Protein AF-A0A9W9RH72-F1 (afdb_monomer_lite)

Structure (mmCIF, N/CA/C/O backbone):
data_AF-A0A9W9RH72-F1
#
_entry.id   AF-A0A9W9RH72-F1
#
loop_
_atom_site.group_PDB
_atom_site.id
_atom_site.type_symbol
_atom_site.label_atom_id
_atom_site.label_alt_id
_atom_site.label_comp_id
_atom_site.label_asym_id
_atom_site.label_entity_id
_atom_site.label_seq_id
_atom_site.pdbx_PDB_ins_code
_atom_site.Cartn_x
_atom_site.Cartn_y
_atom_site.Cartn_z
_atom_site.occupancy
_atom_site.B_iso_or_equiv
_atom_site.auth_seq_id
_atom_site.auth_comp_id
_at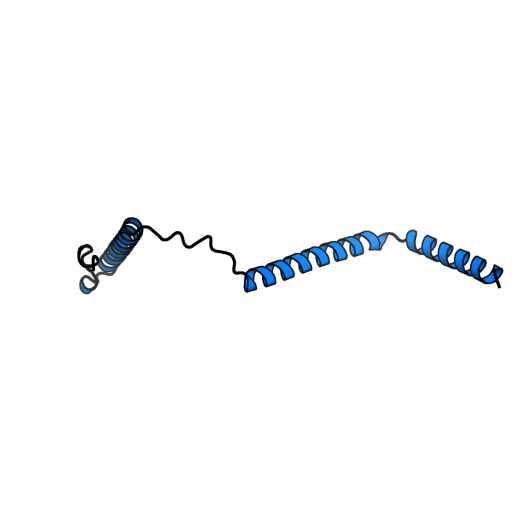om_site.auth_asym_id
_atom_site.auth_atom_id
_atom_site.pdbx_PDB_model_num
ATOM 1 N N . MET A 1 1 ? 30.753 26.915 -44.762 1.00 53.38 1 MET A N 1
ATOM 2 C CA . MET A 1 1 ? 30.406 26.424 -43.406 1.00 53.38 1 MET A CA 1
ATOM 3 C C . MET A 1 1 ? 29.432 25.238 -43.408 1.00 53.38 1 MET A C 1
ATOM 5 O O . MET A 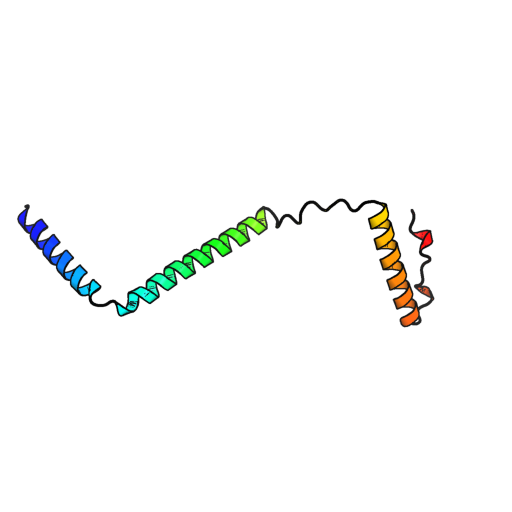1 1 ? 29.534 24.412 -42.517 1.00 53.38 1 MET A O 1
ATOM 9 N N . ALA A 1 2 ? 28.562 25.084 -44.417 1.00 54.78 2 ALA A N 1
ATOM 10 C CA . ALA A 1 2 ? 27.650 23.937 -44.556 1.00 54.78 2 ALA A CA 1
ATOM 11 C C . ALA A 1 2 ? 28.272 22.515 -44.693 1.00 54.78 2 ALA A C 1
ATOM 13 O O . ALA A 1 2 ? 27.677 21.583 -44.159 1.00 54.78 2 ALA A O 1
ATOM 14 N N . PRO A 1 3 ? 29.439 22.287 -45.343 1.00 61.19 3 PRO A N 1
ATOM 15 C CA . PRO A 1 3 ? 29.904 20.915 -45.609 1.00 61.19 3 PRO A CA 1
ATOM 16 C C . PRO A 1 3 ? 30.419 20.174 -44.364 1.00 61.19 3 PRO A C 1
ATOM 18 O O . PRO A 1 3 ? 30.356 18.952 -44.314 1.00 61.19 3 PRO A O 1
ATOM 21 N N . VAL A 1 4 ? 30.871 20.903 -43.336 1.00 63.81 4 VAL A N 1
ATOM 22 C CA . VAL A 1 4 ? 31.365 20.317 -42.074 1.00 63.81 4 VAL A CA 1
ATOM 23 C C . VAL A 1 4 ? 30.215 19.754 -41.232 1.00 63.81 4 VAL A C 1
ATOM 25 O O . VAL A 1 4 ? 30.364 18.729 -40.570 1.00 63.81 4 VAL A O 1
ATOM 28 N N . ILE A 1 5 ? 29.047 20.402 -41.288 1.00 66.56 5 ILE A N 1
ATOM 29 C CA . ILE A 1 5 ? 27.838 19.957 -40.585 1.00 66.56 5 ILE A CA 1
ATOM 30 C C . ILE A 1 5 ? 27.326 18.658 -41.218 1.00 66.56 5 ILE A C 1
ATOM 32 O O . ILE A 1 5 ? 27.020 17.718 -40.494 1.00 66.56 5 ILE A O 1
ATOM 36 N N . ALA A 1 6 ? 27.328 18.568 -42.553 1.00 70.38 6 ALA A N 1
ATOM 37 C CA . ALA A 1 6 ? 26.957 17.346 -43.268 1.00 70.38 6 ALA A CA 1
ATOM 38 C C . ALA A 1 6 ? 27.880 16.165 -42.910 1.00 70.38 6 ALA A C 1
ATOM 40 O O . ALA A 1 6 ? 27.391 15.108 -42.527 1.00 70.38 6 ALA A O 1
ATOM 41 N N . SER A 1 7 ? 29.206 16.366 -42.898 1.00 73.19 7 SER A N 1
ATOM 42 C CA . SER A 1 7 ? 30.147 15.304 -42.502 1.00 73.19 7 SER A CA 1
ATOM 43 C C . SER A 1 7 ? 30.021 14.889 -41.030 1.00 73.19 7 SER A C 1
ATOM 45 O O . SER A 1 7 ? 30.219 13.725 -40.693 1.00 73.19 7 SER A O 1
ATOM 47 N N . ALA A 1 8 ? 29.681 15.826 -40.138 1.00 74.19 8 ALA A N 1
ATOM 48 C CA . ALA A 1 8 ? 29.454 15.526 -38.725 1.00 74.19 8 ALA A CA 1
ATOM 49 C C . ALA A 1 8 ? 28.146 14.741 -38.510 1.00 74.19 8 ALA A C 1
ATOM 51 O O . ALA A 1 8 ? 28.079 13.856 -37.655 1.00 74.19 8 ALA A O 1
ATOM 52 N N . MET A 1 9 ? 27.114 15.027 -39.306 1.00 78.06 9 MET A N 1
ATOM 53 C CA . MET A 1 9 ? 25.857 14.276 -39.301 1.00 78.06 9 MET A CA 1
ATOM 54 C C . MET A 1 9 ? 26.042 12.852 -39.848 1.00 78.06 9 MET A C 1
ATOM 56 O O . MET A 1 9 ? 25.541 11.897 -39.257 1.00 78.06 9 MET A O 1
ATOM 60 N N . ASP A 1 10 ? 26.834 12.673 -40.904 1.00 80.94 10 ASP A N 1
ATOM 61 C CA . ASP A 1 10 ? 27.153 11.337 -41.425 1.00 80.94 10 ASP A CA 1
ATOM 62 C C . ASP A 1 10 ? 27.967 10.513 -40.412 1.00 80.94 10 ASP A C 1
ATOM 64 O O . ASP A 1 10 ? 27.633 9.365 -40.122 1.00 80.94 10 ASP A O 1
ATOM 68 N N . ALA A 1 11 ? 28.960 11.122 -39.755 1.00 79.12 11 ALA A N 1
ATOM 69 C CA . ALA A 1 11 ? 29.742 10.449 -38.717 1.00 79.12 11 ALA A CA 1
ATOM 70 C C . ALA A 1 11 ? 28.898 10.056 -37.488 1.00 79.12 11 ALA A C 1
ATOM 72 O O . ALA A 1 11 ? 29.064 8.973 -36.926 1.00 79.12 11 ALA A O 1
ATOM 73 N N . THR A 1 12 ? 27.968 10.915 -37.063 1.00 78.50 12 THR A N 1
ATOM 74 C CA . THR A 1 12 ? 27.081 10.617 -35.924 1.00 78.50 12 THR A CA 1
ATOM 75 C C . THR A 1 12 ? 26.053 9.539 -36.259 1.00 78.50 12 THR A C 1
ATOM 77 O O . THR A 1 12 ? 25.764 8.694 -35.412 1.00 78.50 12 THR A O 1
ATOM 80 N N . THR A 1 13 ? 25.543 9.500 -37.492 1.00 80.25 13 THR A N 1
ATOM 81 C CA . THR A 1 13 ? 24.610 8.449 -37.928 1.00 80.25 13 THR A CA 1
ATOM 82 C C . THR A 1 13 ? 25.285 7.087 -38.100 1.00 80.25 13 THR A C 1
ATOM 84 O O . THR A 1 13 ? 24.677 6.072 -37.754 1.00 80.25 13 THR A O 1
ATOM 87 N N . GLU A 1 14 ? 26.543 7.030 -38.548 1.00 78.94 14 GLU A N 1
ATOM 88 C CA . GLU A 1 14 ? 27.320 5.782 -38.562 1.00 78.94 14 GLU A CA 1
ATOM 89 C C . GLU A 1 14 ? 27.621 5.260 -37.152 1.00 78.94 14 GLU A C 1
ATOM 91 O O . GLU A 1 14 ? 27.466 4.065 -36.891 1.00 78.94 14 GLU A O 1
ATOM 96 N N . LEU A 1 15 ? 27.984 6.146 -36.218 1.00 73.06 15 LEU A N 1
ATOM 97 C CA . LEU A 1 15 ? 28.199 5.775 -34.816 1.00 73.06 15 LEU A CA 1
ATOM 98 C C . LEU A 1 15 ? 26.923 5.218 -34.175 1.00 73.06 15 LEU A C 1
ATOM 100 O O . LEU A 1 15 ? 26.980 4.197 -33.490 1.00 73.06 15 LEU A O 1
ATOM 104 N N . LEU A 1 16 ? 25.774 5.838 -34.447 1.00 75.50 16 LEU A N 1
ATOM 105 C CA . LEU A 1 16 ? 24.480 5.404 -33.924 1.00 75.50 16 LEU A CA 1
ATOM 106 C C . LEU A 1 16 ? 24.034 4.062 -34.529 1.00 75.50 16 LEU A C 1
ATOM 108 O O . LEU A 1 16 ? 23.508 3.209 -33.818 1.00 75.50 16 LEU A O 1
ATOM 112 N N . LYS A 1 17 ? 24.315 3.818 -35.818 1.00 73.62 17 LYS A N 1
ATOM 113 C CA . LYS A 1 17 ? 24.106 2.505 -36.459 1.00 73.62 17 LYS A CA 1
ATOM 114 C C . LYS A 1 17 ? 25.006 1.413 -35.873 1.00 73.62 17 LYS A C 1
ATOM 116 O O . LYS A 1 17 ? 24.557 0.277 -35.737 1.00 73.62 17 LYS A O 1
ATOM 121 N N . ARG A 1 18 ? 26.255 1.742 -35.526 1.00 67.38 18 ARG A N 1
ATOM 122 C CA . ARG A 1 18 ? 27.207 0.806 -34.901 1.00 67.38 18 ARG A CA 1
ATOM 123 C C . ARG A 1 18 ? 26.829 0.458 -33.457 1.00 67.38 18 ARG A C 1
ATOM 125 O O . ARG A 1 18 ? 27.089 -0.653 -33.016 1.00 67.38 18 ARG A O 1
ATOM 132 N N . ASP A 1 19 ? 26.217 1.387 -32.729 1.00 65.69 19 ASP A N 1
ATOM 133 C CA . ASP A 1 19 ? 25.717 1.142 -31.370 1.00 65.69 19 ASP A CA 1
ATOM 134 C C . ASP A 1 19 ? 24.405 0.332 -31.390 1.00 65.69 19 ASP A C 1
ATOM 136 O O . ASP A 1 19 ? 24.221 -0.616 -30.626 1.00 65.69 19 ASP A O 1
ATOM 140 N N . ALA A 1 20 ? 23.530 0.606 -32.366 1.00 64.12 20 ALA A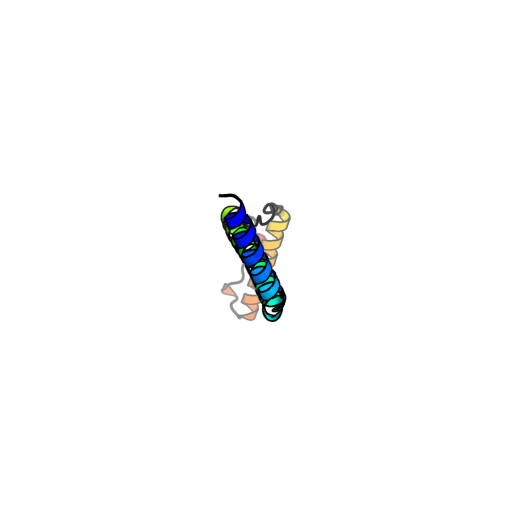 N 1
ATOM 141 C CA . ALA A 1 20 ? 22.287 -0.138 -32.579 1.00 64.12 20 ALA A CA 1
ATOM 142 C C . ALA A 1 20 ? 22.495 -1.624 -32.941 1.00 64.12 20 ALA A C 1
ATOM 144 O O . ALA A 1 20 ? 21.607 -2.439 -32.692 1.00 64.12 20 ALA A O 1
ATOM 145 N N . SER A 1 21 ? 23.653 -2.005 -33.497 1.00 62.44 21 SER A N 1
ATOM 146 C CA . SER A 1 21 ? 23.979 -3.406 -33.807 1.00 62.44 21 SER A CA 1
ATOM 147 C C . SER A 1 21 ? 24.430 -4.230 -32.593 1.00 62.44 21 SER A C 1
ATOM 149 O O . SER A 1 21 ? 24.668 -5.430 -32.734 1.00 62.44 21 SER A O 1
ATOM 151 N N . SER A 1 22 ? 24.483 -3.625 -31.398 1.00 63.50 22 SER A N 1
ATOM 152 C CA . SER A 1 22 ? 24.858 -4.272 -30.131 1.00 63.50 22 SER A CA 1
ATOM 153 C C . SER A 1 22 ? 23.662 -4.368 -29.159 1.00 63.50 22 SER A C 1
ATOM 155 O O . SER A 1 22 ? 23.677 -3.758 -28.088 1.00 63.50 22 SER A O 1
ATOM 157 N N . PRO A 1 23 ? 22.592 -5.125 -29.478 1.00 62.06 23 PRO A N 1
ATOM 158 C CA . PRO A 1 23 ? 21.340 -5.099 -28.719 1.00 62.06 23 PRO A CA 1
ATOM 159 C C . PRO A 1 23 ? 21.382 -5.825 -27.361 1.00 62.06 23 PRO A C 1
ATOM 161 O O . PRO A 1 23 ? 20.347 -5.944 -26.706 1.00 62.06 23 PRO A O 1
ATOM 164 N N . SER A 1 24 ? 22.537 -6.321 -26.902 1.00 63.72 24 SER A N 1
ATOM 165 C CA . SER A 1 24 ? 22.611 -7.213 -25.733 1.00 63.72 24 SER A CA 1
ATOM 166 C C . SER A 1 24 ? 22.123 -6.570 -24.432 1.00 63.72 24 SER A C 1
ATOM 168 O O . SER A 1 24 ? 21.624 -7.271 -23.555 1.00 63.72 24 SER A O 1
ATOM 170 N N . ASN A 1 25 ? 22.231 -5.243 -24.311 1.00 69.38 25 ASN A N 1
ATOM 171 C CA . ASN A 1 25 ? 21.953 -4.527 -23.062 1.00 69.38 25 ASN A CA 1
ATOM 17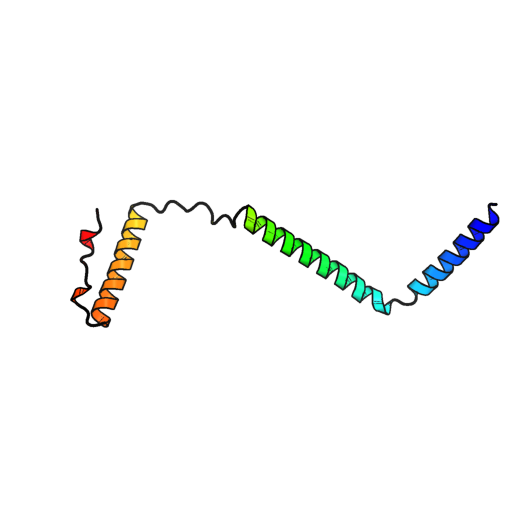2 C C . ASN A 1 25 ? 20.608 -3.781 -23.066 1.00 69.38 25 ASN A C 1
ATOM 174 O O . ASN A 1 25 ? 20.145 -3.353 -22.011 1.00 69.38 25 ASN A O 1
ATOM 178 N N . TYR A 1 26 ? 19.941 -3.665 -24.219 1.00 76.06 26 TYR A N 1
ATOM 179 C CA . TYR A 1 26 ? 18.605 -3.065 -24.333 1.00 76.06 26 TYR A CA 1
ATOM 180 C C . TYR A 1 26 ? 17.570 -3.646 -23.357 1.00 76.06 26 TYR A C 1
ATOM 182 O O . TYR A 1 26 ? 16.923 -2.861 -22.660 1.00 76.06 26 TYR A O 1
ATOM 190 N N . PRO A 1 27 ? 17.406 -4.980 -23.236 1.00 82.06 27 PRO A N 1
ATOM 191 C CA . PRO A 1 27 ? 16.411 -5.534 -22.319 1.00 82.06 27 PRO A CA 1
ATOM 192 C C . PRO A 1 27 ? 16.715 -5.205 -20.850 1.00 82.06 27 PRO A C 1
ATOM 194 O O . PRO A 1 27 ? 15.790 -4.986 -20.069 1.00 82.06 27 PRO A O 1
ATOM 197 N N . LEU A 1 28 ? 17.996 -5.103 -20.480 1.00 81.56 28 LEU A N 1
ATOM 198 C CA . LEU A 1 28 ? 18.424 -4.755 -19.125 1.00 81.56 28 LEU A CA 1
ATOM 199 C C . LEU A 1 28 ? 18.060 -3.303 -18.773 1.00 81.56 28 LEU A C 1
ATOM 201 O O . LEU A 1 28 ? 17.518 -3.049 -17.698 1.00 81.56 28 LEU A O 1
ATOM 205 N N . TYR A 1 29 ? 18.298 -2.359 -19.688 1.00 85.81 29 TYR A N 1
ATOM 206 C CA . TYR A 1 29 ? 17.921 -0.957 -19.481 1.00 85.81 29 TYR A CA 1
ATOM 207 C C . TYR A 1 29 ? 16.406 -0.767 -19.409 1.00 85.81 29 TYR A C 1
ATOM 209 O O . TYR A 1 29 ? 15.919 -0.051 -18.536 1.00 85.81 29 TYR A O 1
ATOM 217 N N . ILE A 1 30 ? 15.650 -1.445 -20.277 1.00 88.06 30 ILE A N 1
ATOM 218 C CA . ILE A 1 30 ? 14.182 -1.393 -20.264 1.00 88.06 30 ILE A CA 1
ATOM 219 C C . ILE A 1 30 ? 13.645 -1.907 -18.923 1.00 88.06 30 ILE A C 1
ATOM 221 O O . ILE A 1 30 ? 12.801 -1.258 -18.305 1.00 88.06 30 ILE A O 1
ATOM 225 N N . PHE A 1 31 ? 14.174 -3.029 -18.430 1.00 88.50 31 PHE A N 1
ATOM 226 C CA . PHE A 1 31 ? 13.792 -3.568 -17.127 1.00 88.50 31 PHE A CA 1
ATOM 227 C C . PHE A 1 31 ? 14.117 -2.603 -15.980 1.00 88.50 31 PHE A C 1
ATOM 229 O O . PHE A 1 31 ? 13.272 -2.374 -15.117 1.00 88.50 31 PHE A O 1
ATOM 236 N N . ALA A 1 32 ? 15.305 -1.991 -15.988 1.00 90.31 32 ALA A N 1
ATOM 237 C CA . ALA A 1 32 ? 15.706 -1.028 -14.964 1.00 90.31 32 ALA A CA 1
ATOM 238 C C . ALA A 1 32 ? 14.776 0.199 -14.916 1.00 90.31 32 ALA A C 1
ATOM 240 O O . ALA A 1 32 ? 14.412 0.653 -13.831 1.00 90.31 32 ALA A O 1
ATOM 241 N N . ILE A 1 33 ? 14.339 0.700 -16.077 1.00 93.56 33 ILE A N 1
ATOM 242 C CA . ILE A 1 33 ? 13.398 1.827 -16.167 1.00 93.56 33 ILE A CA 1
ATOM 243 C C . ILE A 1 33 ? 12.028 1.440 -15.599 1.00 93.56 33 ILE A C 1
ATOM 245 O O . ILE A 1 33 ? 11.461 2.187 -14.800 1.00 93.56 33 ILE A O 1
ATOM 249 N N . ILE A 1 34 ? 11.508 0.264 -15.966 1.00 95.31 34 ILE A N 1
ATOM 250 C CA . ILE A 1 34 ? 10.217 -0.227 -15.461 1.00 95.31 34 ILE A CA 1
ATOM 251 C C . ILE A 1 34 ? 10.280 -0.420 -13.942 1.00 95.31 34 ILE A C 1
ATOM 253 O O . ILE A 1 34 ? 9.411 0.074 -13.225 1.00 95.31 34 ILE A O 1
ATOM 257 N N . ALA A 1 35 ? 11.327 -1.079 -13.442 1.00 95.56 35 ALA A N 1
ATOM 258 C CA . ALA A 1 35 ? 11.522 -1.307 -12.013 1.00 95.56 35 ALA A CA 1
ATOM 259 C C . ALA A 1 35 ? 11.625 0.013 -11.233 1.00 95.56 35 ALA A C 1
ATOM 261 O O . ALA A 1 35 ? 10.992 0.160 -10.187 1.00 95.56 35 ALA A O 1
ATOM 262 N N . GLY A 1 36 ? 12.358 0.996 -11.768 1.00 95.19 36 GLY A N 1
ATOM 263 C CA . GLY A 1 36 ? 12.437 2.337 -11.194 1.00 95.19 36 GLY A CA 1
ATOM 264 C C . GLY A 1 36 ? 11.071 3.016 -11.130 1.00 95.19 36 GLY A C 1
ATOM 265 O O . GLY A 1 36 ? 10.693 3.539 -10.085 1.00 95.19 36 GLY A O 1
ATOM 266 N N . CYS A 1 37 ? 10.291 2.953 -12.210 1.00 96.19 37 CYS A N 1
ATOM 267 C CA . CYS A 1 37 ? 8.960 3.554 -12.265 1.00 96.19 37 CYS A CA 1
ATOM 268 C C . CYS A 1 37 ? 8.009 2.939 -11.223 1.00 96.19 37 CYS A C 1
ATOM 270 O O . CYS A 1 37 ? 7.358 3.669 -10.477 1.00 96.19 37 CYS A O 1
ATOM 272 N N . VAL A 1 38 ? 8.001 1.607 -11.096 1.00 96.06 38 VAL A N 1
ATOM 273 C CA . VAL A 1 38 ? 7.214 0.904 -10.070 1.00 96.06 38 VAL A CA 1
ATOM 274 C C . VAL A 1 38 ? 7.651 1.319 -8.664 1.00 96.06 38 VAL A C 1
ATOM 276 O O . VAL A 1 38 ? 6.803 1.622 -7.827 1.00 96.06 38 VAL A O 1
ATOM 279 N N . ALA A 1 39 ? 8.959 1.395 -8.406 1.00 96.44 39 ALA A N 1
ATOM 280 C CA . ALA A 1 39 ? 9.479 1.814 -7.108 1.00 96.44 39 ALA A CA 1
ATOM 281 C C . ALA A 1 39 ? 9.047 3.246 -6.747 1.00 96.44 39 ALA A C 1
ATOM 283 O O . ALA A 1 39 ? 8.572 3.475 -5.636 1.00 96.44 39 ALA A O 1
ATOM 284 N N . PHE A 1 40 ? 9.135 4.197 -7.683 1.00 96.44 40 PHE A N 1
ATOM 285 C CA . PHE A 1 40 ? 8.685 5.574 -7.456 1.00 96.44 40 PHE A CA 1
ATOM 286 C C . PHE A 1 40 ? 7.184 5.663 -7.172 1.00 96.44 40 PHE A C 1
ATOM 288 O O . PHE A 1 40 ? 6.782 6.404 -6.274 1.00 96.44 40 PHE A O 1
ATOM 295 N N . VAL A 1 41 ? 6.357 4.888 -7.880 1.00 95.81 41 VAL A N 1
ATOM 296 C CA . VAL A 1 41 ? 4.908 4.832 -7.630 1.00 95.81 41 VAL A CA 1
ATOM 297 C C . VAL A 1 41 ? 4.615 4.279 -6.236 1.00 95.81 41 VAL A C 1
ATOM 299 O O . VAL A 1 41 ? 3.798 4.850 -5.517 1.00 95.81 41 VAL A O 1
ATOM 302 N N . LEU A 1 42 ? 5.299 3.210 -5.820 1.00 94.19 42 LEU A N 1
ATOM 303 C CA . LEU A 1 42 ? 5.115 2.625 -4.490 1.00 94.19 42 LEU A CA 1
ATOM 304 C C . LEU A 1 42 ? 5.551 3.579 -3.376 1.00 94.19 42 LEU A C 1
ATOM 306 O O . LEU A 1 42 ? 4.833 3.723 -2.390 1.00 94.19 42 LEU A O 1
ATOM 310 N N . ILE A 1 43 ? 6.682 4.266 -3.545 1.00 94.19 43 ILE A N 1
ATOM 311 C CA . ILE A 1 43 ? 7.159 5.271 -2.586 1.00 94.19 43 ILE A CA 1
ATOM 312 C C . ILE A 1 43 ? 6.171 6.439 -2.506 1.00 94.19 43 ILE A C 1
ATOM 314 O O . ILE A 1 43 ? 5.797 6.851 -1.410 1.00 94.19 43 ILE A O 1
ATOM 318 N N . GLY A 1 44 ? 5.703 6.946 -3.650 1.00 92.75 44 GLY A N 1
ATOM 319 C CA . GLY A 1 44 ? 4.705 8.013 -3.699 1.00 92.75 44 GLY A CA 1
ATOM 320 C C . GLY A 1 44 ? 3.393 7.613 -3.024 1.00 92.75 44 GLY A C 1
ATOM 321 O O . GLY A 1 44 ? 2.853 8.381 -2.233 1.00 92.75 44 GLY A O 1
ATOM 322 N N . CYS A 1 45 ? 2.924 6.388 -3.269 1.00 88.12 45 CYS A N 1
ATOM 323 C CA . CYS A 1 45 ? 1.740 5.833 -2.622 1.00 88.12 45 CYS A CA 1
ATOM 324 C C . CYS A 1 45 ? 1.939 5.710 -1.105 1.00 88.12 45 CYS A C 1
ATOM 326 O O . CYS A 1 45 ? 1.104 6.184 -0.343 1.00 88.12 45 CYS A O 1
ATOM 328 N N . ALA A 1 46 ? 3.076 5.174 -0.653 1.00 86.75 46 ALA A N 1
ATOM 329 C CA . ALA A 1 46 ? 3.391 5.052 0.769 1.00 86.75 46 ALA A CA 1
ATOM 330 C C . ALA A 1 46 ? 3.386 6.417 1.475 1.00 86.75 46 ALA A C 1
ATOM 332 O O . ALA A 1 46 ? 2.729 6.582 2.503 1.00 86.75 46 ALA A O 1
ATOM 333 N N . ILE A 1 47 ? 4.042 7.422 0.888 1.00 91.94 47 ILE A N 1
ATOM 334 C CA . ILE A 1 47 ? 4.048 8.790 1.421 1.00 91.94 47 ILE A CA 1
ATOM 335 C C . ILE A 1 47 ? 2.623 9.356 1.446 1.00 91.94 47 ILE A C 1
ATOM 337 O O . ILE A 1 47 ? 2.184 9.875 2.469 1.00 91.94 47 ILE A O 1
ATOM 341 N N . TRP A 1 48 ? 1.872 9.222 0.353 1.00 87.56 48 TRP A N 1
ATOM 342 C CA . TRP A 1 48 ? 0.504 9.728 0.267 1.00 87.56 48 TRP A CA 1
ATOM 343 C C . TRP A 1 48 ? -0.418 9.100 1.323 1.00 87.56 48 TRP A C 1
ATOM 345 O O . TRP A 1 48 ? -1.112 9.836 2.025 1.00 87.56 48 TRP A O 1
ATOM 355 N N . THR A 1 49 ? -0.348 7.776 1.510 1.00 83.88 49 THR A N 1
ATOM 356 C CA . THR A 1 49 ? -1.101 7.048 2.549 1.00 83.88 49 THR A CA 1
ATOM 357 C C . THR A 1 49 ? -0.696 7.440 3.969 1.00 83.88 49 THR A C 1
ATOM 359 O O . THR A 1 49 ? -1.538 7.438 4.862 1.00 83.88 49 THR A O 1
ATOM 362 N N . MET A 1 50 ? 0.564 7.830 4.196 1.00 81.25 50 MET A N 1
ATOM 363 C CA . MET A 1 50 ? 1.011 8.318 5.502 1.00 81.25 50 MET A CA 1
ATOM 364 C C . MET A 1 50 ? 0.392 9.682 5.841 1.00 81.25 50 MET A C 1
ATOM 366 O O . MET A 1 50 ? 0.035 9.918 6.991 1.00 81.25 50 MET A O 1
ATOM 370 N N . TYR A 1 51 ? 0.247 10.572 4.853 1.00 80.94 51 TYR A N 1
ATOM 371 C CA . TYR A 1 51 ? -0.308 11.914 5.066 1.00 80.94 51 TYR A CA 1
ATOM 372 C C . TYR A 1 51 ? -1.838 11.967 5.056 1.00 80.94 51 TYR A C 1
ATOM 374 O O . TYR A 1 51 ? -2.412 12.767 5.787 1.00 80.94 51 TYR A O 1
ATOM 382 N N . HIS A 1 52 ? -2.497 11.146 4.238 1.00 77.94 52 HIS A N 1
ATOM 383 C CA . HIS A 1 52 ? -3.962 11.142 4.120 1.0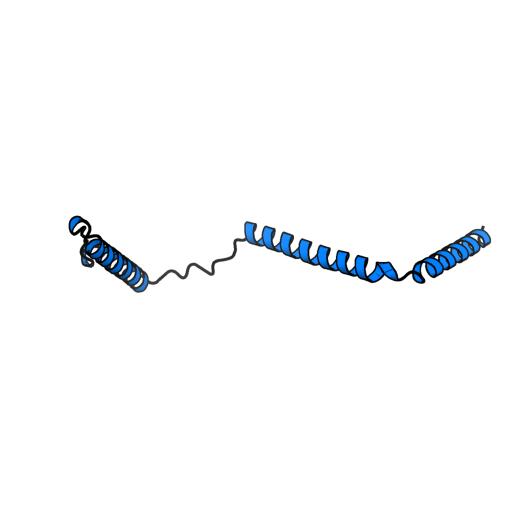0 77.94 52 HIS A CA 1
ATOM 384 C C . HIS A 1 52 ? -4.624 10.112 5.038 1.00 77.94 52 HIS A C 1
ATOM 386 O O . HIS A 1 52 ? -5.845 10.076 5.142 1.00 77.94 52 HIS A O 1
ATOM 392 N N . GLY A 1 53 ? -3.817 9.296 5.724 1.00 65.62 53 GLY A N 1
ATOM 393 C CA . GLY A 1 53 ? -4.293 8.082 6.359 1.00 65.62 53 GLY A CA 1
ATOM 394 C C . GLY A 1 53 ? -4.710 7.064 5.299 1.00 65.62 53 GLY A C 1
ATOM 395 O O . GLY A 1 53 ? -5.193 7.391 4.214 1.00 65.62 53 GLY A O 1
ATOM 396 N N . ILE A 1 54 ? -4.544 5.785 5.609 1.00 64.75 54 ILE A N 1
ATOM 397 C CA . ILE A 1 54 ? -5.440 4.802 5.012 1.00 64.75 54 ILE A CA 1
ATOM 398 C C . ILE A 1 54 ? -6.764 5.134 5.679 1.00 64.75 54 ILE A C 1
ATOM 400 O O . ILE A 1 54 ? -6.874 4.949 6.889 1.00 64.75 54 ILE A O 1
ATOM 404 N N . GLU A 1 55 ? -7.698 5.749 4.955 1.00 62.59 55 GLU A N 1
ATOM 405 C CA . GLU A 1 55 ? -9.054 5.920 5.460 1.00 62.59 55 GLU A CA 1
ATOM 406 C C . GLU A 1 55 ? -9.571 4.518 5.802 1.00 62.59 55 GLU A C 1
ATOM 408 O O . GLU A 1 55 ? -10.055 3.772 4.945 1.00 62.59 55 GLU A O 1
ATOM 413 N N . ASP A 1 56 ? -9.420 4.141 7.073 1.00 58.69 56 ASP A N 1
ATOM 414 C CA . ASP A 1 56 ? -10.253 3.169 7.749 1.00 58.69 56 ASP A CA 1
ATOM 415 C C . ASP A 1 56 ? -11.636 3.773 7.648 1.00 58.69 56 ASP A C 1
ATOM 417 O O . ASP A 1 56 ? -12.019 4.606 8.469 1.00 58.69 56 ASP A O 1
ATOM 421 N N . LYS A 1 57 ? -12.281 3.454 6.520 1.00 54.19 57 LYS A N 1
ATOM 422 C CA . LYS A 1 57 ? -13.636 3.813 6.136 1.00 54.19 57 LYS A CA 1
ATOM 423 C C . LYS A 1 57 ? -14.408 4.121 7.394 1.00 54.19 57 LYS A C 1
ATOM 425 O O . LYS A 1 57 ? -14.697 3.186 8.139 1.00 54.19 57 LYS A O 1
ATOM 430 N N . GLU A 1 58 ? -14.612 5.421 7.614 1.00 54.44 58 GLU A N 1
ATOM 431 C CA . GLU A 1 58 ? -15.708 5.969 8.390 1.00 54.44 58 GLU A CA 1
ATOM 432 C C . GLU A 1 58 ? -16.047 5.043 9.550 1.00 54.44 58 GLU A C 1
ATOM 434 O O . GLU A 1 58 ? -16.904 4.190 9.350 1.00 54.44 58 GLU A O 1
ATOM 439 N N . PHE A 1 59 ? -15.313 5.116 10.679 1.00 55.88 59 PHE A N 1
ATOM 440 C CA . PHE A 1 59 ? -15.582 4.312 11.880 1.00 55.88 59 PHE A CA 1
ATOM 441 C C . PHE A 1 59 ? -17.087 4.184 12.034 1.00 55.88 59 PHE A C 1
ATOM 443 O O . PHE A 1 59 ? -17.737 5.130 12.477 1.00 55.88 59 PHE A O 1
ATOM 450 N N . HIS A 1 60 ? -17.632 3.061 11.560 1.00 59.09 60 HIS A N 1
ATOM 451 C CA . HIS A 1 60 ? -19.060 2.987 11.329 1.00 59.09 60 HIS A CA 1
ATOM 452 C C . HIS A 1 60 ? -19.607 2.981 12.729 1.00 59.09 60 HIS A C 1
ATOM 454 O O . HIS A 1 60 ? -19.311 2.040 13.468 1.00 59.09 60 HIS A O 1
ATOM 460 N N . ASP A 1 61 ? -20.216 4.097 13.127 1.00 61.00 61 ASP A N 1
ATOM 461 C CA . ASP A 1 61 ? -20.382 4.408 14.533 1.00 61.00 61 ASP A CA 1
ATOM 462 C C . ASP A 1 61 ? -21.245 3.293 15.110 1.00 61.00 61 ASP A C 1
ATOM 464 O O . ASP A 1 61 ? -22.431 3.178 14.79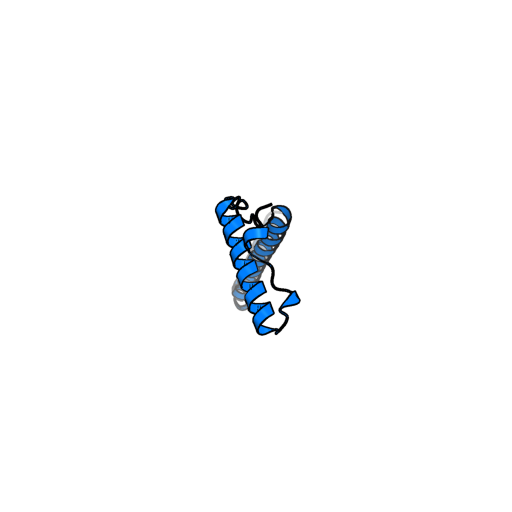4 1.00 61.00 61 ASP A O 1
ATOM 468 N N . VAL A 1 62 ? -20.583 2.344 15.783 1.00 69.75 62 VAL A N 1
ATOM 469 C CA . VAL A 1 62 ? -21.178 1.032 16.020 1.00 69.75 62 VAL A CA 1
ATOM 470 C C . VAL A 1 62 ? -22.412 1.298 16.863 1.00 69.75 62 VAL A C 1
ATOM 472 O O . VAL A 1 62 ? -22.301 1.934 17.914 1.00 69.75 62 VAL A O 1
ATOM 475 N N . GLY A 1 63 ? -23.584 0.875 16.382 1.00 80.31 63 GLY A N 1
ATOM 476 C CA . GLY A 1 63 ? -24.846 1.181 17.048 1.00 80.31 63 GLY A CA 1
ATOM 477 C C . GLY A 1 63 ? -24.783 0.795 18.526 1.00 80.31 63 GLY A C 1
ATOM 478 O O . GLY A 1 63 ? -24.099 -0.168 18.887 1.00 80.31 63 GLY A O 1
ATOM 479 N N . TYR A 1 64 ? -25.474 1.544 19.390 1.00 81.56 64 TYR A N 1
ATOM 480 C CA . TYR A 1 64 ? -25.433 1.340 20.845 1.00 81.56 64 TYR A CA 1
ATOM 481 C C . TYR A 1 64 ? -25.625 -0.135 21.237 1.00 81.56 64 TYR A C 1
ATOM 483 O O . TYR A 1 64 ? -24.827 -0.682 21.997 1.00 81.56 64 TYR A O 1
ATOM 491 N N . GLU A 1 65 ? -26.600 -0.808 20.623 1.00 83.31 65 GLU A N 1
ATOM 492 C CA . GLU A 1 65 ? -26.878 -2.230 20.855 1.00 83.31 65 GLU A CA 1
ATOM 493 C C . GLU A 1 65 ? -25.720 -3.145 20.447 1.00 83.31 65 GLU A C 1
ATOM 495 O O . GLU A 1 65 ? -25.371 -4.084 21.159 1.00 83.31 65 GLU A O 1
ATOM 500 N N . GLN A 1 66 ? -25.062 -2.853 19.325 1.00 84.00 66 GLN A N 1
ATOM 501 C CA . GLN A 1 66 ? -23.928 -3.643 18.859 1.00 84.00 66 GLN A CA 1
ATOM 502 C C . GLN A 1 66 ? -22.693 -3.413 19.745 1.00 84.00 66 GLN A C 1
ATOM 504 O O . GLN A 1 66 ? -21.975 -4.364 20.058 1.00 84.00 66 GLN A O 1
ATOM 509 N N . ARG A 1 67 ? -22.475 -2.183 20.233 1.00 83.31 67 ARG A N 1
ATOM 510 C CA . ARG A 1 67 ? -21.435 -1.882 21.235 1.00 83.31 67 ARG A CA 1
ATOM 511 C C . ARG A 1 67 ? -21.699 -2.608 22.548 1.00 83.31 67 ARG A C 1
ATOM 513 O O . ARG A 1 67 ? -20.776 -3.197 23.109 1.00 83.31 67 ARG A O 1
ATOM 520 N N . LYS A 1 68 ? -22.945 -2.583 23.022 1.00 85.81 68 LYS A N 1
ATOM 521 C CA . LYS A 1 68 ? -23.380 -3.290 24.227 1.00 85.81 68 LYS A CA 1
ATOM 522 C C . LYS A 1 68 ? -23.147 -4.791 24.088 1.00 85.81 68 LYS A C 1
ATOM 524 O O . LYS A 1 68 ? -22.445 -5.373 24.910 1.00 85.81 68 LYS A O 1
ATOM 529 N N . TYR A 1 69 ? -23.605 -5.382 22.990 1.00 86.06 69 TYR A N 1
ATOM 530 C CA . TYR A 1 69 ? -23.383 -6.791 22.686 1.00 86.06 69 TYR A CA 1
ATOM 531 C C . TYR A 1 69 ? -21.892 -7.165 22.696 1.00 86.06 69 TYR A C 1
ATOM 533 O O . TYR A 1 69 ? -21.499 -8.134 23.345 1.00 86.06 69 TYR A O 1
ATOM 541 N N . MET A 1 70 ? -21.027 -6.380 22.043 1.00 86.56 70 MET A N 1
ATOM 542 C CA . MET A 1 70 ? -19.585 -6.657 22.034 1.00 86.56 70 MET A CA 1
ATOM 543 C C . MET A 1 70 ? -18.957 -6.589 23.433 1.00 86.56 70 MET A C 1
ATOM 545 O O . MET A 1 70 ? -18.087 -7.406 23.751 1.00 86.56 70 MET A O 1
ATOM 549 N N . ARG A 1 71 ? -19.399 -5.654 24.287 1.00 85.75 71 ARG A N 1
ATOM 550 C CA . ARG A 1 71 ? -18.961 -5.574 25.691 1.00 85.75 71 ARG A CA 1
ATOM 551 C C . ARG A 1 71 ? -19.389 -6.815 26.475 1.00 85.75 71 ARG A C 1
ATOM 553 O O . ARG A 1 71 ? -18.553 -7.418 27.147 1.00 85.75 71 ARG A O 1
ATOM 560 N N . GLU A 1 72 ? -20.642 -7.239 26.328 1.00 89.31 72 GLU A N 1
ATOM 561 C CA . GLU A 1 72 ? -21.163 -8.437 26.993 1.00 89.31 72 GLU A CA 1
ATOM 562 C C . GLU A 1 72 ? -20.406 -9.702 26.573 1.00 89.31 72 GLU A C 1
ATOM 564 O O . GLU A 1 72 ? -20.001 -10.497 27.423 1.00 89.31 72 GLU A O 1
ATOM 569 N N . VAL A 1 73 ? -20.159 -9.881 25.270 1.00 90.00 73 VAL A N 1
ATOM 570 C CA . VAL A 1 73 ? -19.405 -11.030 24.743 1.00 90.00 73 VAL A CA 1
ATOM 571 C C . VAL A 1 73 ? -17.982 -11.046 25.293 1.00 90.00 73 VAL A C 1
ATOM 573 O O . VAL A 1 73 ? -17.507 -12.086 25.755 1.00 90.00 73 VAL A O 1
ATOM 576 N N . ARG A 1 74 ? -17.303 -9.891 25.300 1.00 89.12 74 ARG A N 1
ATOM 577 C CA . ARG A 1 74 ? -15.946 -9.778 25.850 1.00 89.12 74 ARG A CA 1
ATOM 578 C C . ARG A 1 74 ? -15.905 -10.214 27.310 1.00 89.12 74 ARG A C 1
ATOM 580 O O . ARG A 1 74 ? -15.001 -10.949 27.698 1.00 89.12 74 ARG A O 1
ATOM 587 N N . GLN A 1 75 ? -16.890 -9.808 28.101 1.00 88.25 75 GLN A N 1
ATOM 588 C CA . GLN A 1 75 ? -16.944 -10.137 29.518 1.00 88.25 75 GLN A CA 1
ATOM 589 C C . GLN A 1 75 ? -17.277 -11.605 29.784 1.00 88.25 75 GLN A C 1
ATOM 591 O O . GLN A 1 75 ? -16.654 -12.216 30.646 1.00 88.25 75 GLN A O 1
ATOM 596 N N . ARG A 1 76 ? -18.182 -12.214 29.007 1.00 88.75 76 ARG A N 1
ATOM 597 C CA . ARG A 1 76 ? -18.437 -13.666 29.079 1.00 88.75 76 ARG A CA 1
ATOM 598 C C . ARG A 1 76 ? -17.168 -14.464 28.793 1.00 88.75 76 ARG A C 1
ATOM 600 O O . ARG A 1 76 ? -16.865 -15.408 29.521 1.00 88.75 76 ARG A O 1
ATOM 607 N N . ASN A 1 77 ? -16.391 -14.038 27.797 1.00 91.25 77 ASN A N 1
ATOM 608 C CA . ASN A 1 77 ? -15.114 -14.668 27.484 1.00 91.25 77 ASN A CA 1
ATOM 609 C C . ASN A 1 77 ? -14.121 -14.500 28.640 1.00 91.25 77 ASN A C 1
ATOM 611 O O . ASN A 1 77 ? -13.577 -15.495 29.107 1.00 91.25 77 ASN A O 1
ATOM 615 N N . VAL A 1 78 ? -13.937 -13.290 29.174 1.00 89.62 78 VAL A N 1
ATOM 616 C CA . VAL A 1 78 ? -13.050 -13.058 30.332 1.00 89.62 78 VAL A CA 1
ATOM 617 C C . VAL A 1 78 ? -13.474 -13.887 31.549 1.00 89.62 78 VAL A C 1
ATOM 619 O O . VAL A 1 78 ? -12.626 -14.509 32.184 1.00 89.62 78 VAL A O 1
ATOM 622 N N . ASN A 1 79 ? -14.774 -13.992 31.825 1.00 89.75 79 ASN A N 1
ATOM 623 C CA . ASN A 1 79 ? -15.293 -14.829 32.905 1.00 89.75 79 ASN A CA 1
ATOM 624 C C . ASN A 1 79 ? -15.005 -16.320 32.663 1.00 89.75 79 ASN A C 1
ATOM 626 O O . ASN A 1 79 ? -14.594 -17.020 33.587 1.00 89.75 79 ASN A O 1
ATOM 630 N N . SER A 1 80 ? -15.146 -16.814 31.426 1.00 89.31 80 SER A N 1
ATOM 631 C CA . SER A 1 80 ? -14.764 -18.195 31.086 1.00 89.31 80 SER A CA 1
ATOM 632 C C . SER A 1 80 ? -13.263 -18.451 31.281 1.00 89.31 80 SER A C 1
ATOM 634 O O . SER A 1 80 ? -12.867 -19.513 31.772 1.00 89.31 80 SER A O 1
ATOM 636 N N . LEU A 1 81 ? -12.421 -17.454 30.983 1.00 89.38 81 LEU A N 1
ATOM 637 C CA . LEU A 1 81 ? -10.983 -17.514 31.240 1.00 89.38 81 LEU A CA 1
ATOM 638 C C . LEU A 1 81 ? -10.686 -17.528 32.744 1.00 89.38 81 LEU A C 1
ATOM 640 O O . LEU A 1 81 ? -9.850 -18.314 33.178 1.00 89.38 81 LEU A O 1
ATOM 644 N N . ALA A 1 82 ? -11.385 -16.723 33.546 1.00 89.25 82 ALA A N 1
ATOM 645 C CA . ALA A 1 82 ? -11.232 -16.688 35.001 1.00 89.25 82 ALA A CA 1
ATOM 646 C C . ALA A 1 82 ? -11.595 -18.035 35.656 1.00 89.25 82 ALA A C 1
ATOM 648 O O . ALA A 1 82 ? -10.865 -18.525 36.522 1.00 89.25 82 ALA A O 1
ATOM 649 N N . VAL A 1 83 ? -12.664 -18.689 35.182 1.00 88.62 83 VAL A N 1
ATOM 650 C CA . VAL A 1 83 ? -13.039 -20.052 35.603 1.00 88.62 83 VAL A CA 1
ATOM 651 C C . VAL A 1 83 ? -11.946 -21.055 35.232 1.00 88.62 83 VAL A C 1
ATOM 653 O O . VAL A 1 83 ? -11.518 -21.845 36.075 1.00 88.62 83 VAL A O 1
ATOM 656 N N . THR A 1 84 ? -11.441 -20.987 33.999 1.00 90.62 84 THR A N 1
ATOM 657 C CA . THR A 1 84 ? -10.359 -21.867 33.524 1.00 90.62 84 THR A CA 1
ATOM 658 C C . THR A 1 84 ? -9.071 -21.667 34.330 1.00 90.62 84 THR A C 1
ATOM 660 O O . THR A 1 84 ? -8.394 -22.631 34.683 1.00 90.62 84 THR A O 1
ATOM 663 N N . ALA A 1 85 ? -8.759 -20.422 34.693 1.00 91.12 85 ALA A N 1
ATOM 664 C CA . ALA A 1 85 ? -7.604 -20.049 35.504 1.00 91.12 85 ALA A CA 1
ATOM 665 C C . ALA A 1 85 ? -7.786 -20.320 37.010 1.00 91.12 85 ALA A C 1
ATOM 667 O O . ALA A 1 85 ? -6.874 -20.039 37.788 1.00 91.12 85 ALA A O 1
ATOM 668 N N . LYS A 1 86 ? -8.943 -20.854 37.436 1.00 87.69 86 LYS A N 1
ATOM 669 C CA . LYS A 1 86 ? -9.300 -21.076 38.849 1.00 87.69 86 LYS A CA 1
ATOM 670 C C . LYS A 1 86 ? -9.173 -19.802 39.702 1.00 87.69 86 LYS A C 1
ATOM 672 O O . LYS A 1 86 ? -8.783 -19.869 40.867 1.00 87.69 86 LYS A O 1
ATOM 677 N N . ARG A 1 87 ? -9.508 -18.646 39.117 1.00 85.12 87 ARG A N 1
ATOM 678 C CA . ARG A 1 87 ? -9.550 -17.321 39.761 1.00 85.12 87 ARG A CA 1
ATOM 679 C C . ARG A 1 87 ? -11.001 -16.841 39.874 1.00 85.12 87 ARG A C 1
ATOM 681 O O . ARG A 1 87 ? -11.437 -16.009 39.077 1.00 85.12 87 ARG A O 1
ATOM 688 N N . PRO A 1 88 ? -11.792 -17.400 40.811 1.00 79.88 88 PRO A N 1
ATOM 689 C CA . PRO A 1 88 ? -13.204 -17.044 40.961 1.00 79.88 88 PRO A CA 1
ATOM 690 C C . PRO A 1 88 ? -13.408 -15.598 41.435 1.00 79.88 88 PRO A C 1
ATOM 692 O O . PRO A 1 88 ? -14.486 -15.043 41.260 1.00 79.88 88 PRO A O 1
ATOM 695 N N . ASP A 1 89 ? -12.367 -14.981 41.992 1.00 85.75 89 ASP A N 1
ATOM 696 C CA . ASP A 1 89 ? -12.305 -13.582 42.408 1.00 85.75 89 ASP A CA 1
ATOM 697 C C . ASP A 1 89 ? -12.398 -12.587 41.240 1.00 85.75 89 ASP A C 1
ATOM 699 O O . ASP A 1 89 ? -12.788 -11.441 41.437 1.00 85.75 89 ASP A O 1
ATOM 703 N N . MET A 1 90 ? -12.080 -13.024 40.019 1.00 82.69 90 MET A N 1
ATOM 704 C CA . MET A 1 90 ? -12.073 -12.175 38.823 1.00 82.69 90 MET A CA 1
ATOM 705 C C . MET A 1 90 ? -13.368 -12.252 37.998 1.00 82.69 90 MET A C 1
ATOM 707 O O . MET A 1 90 ? -13.439 -11.676 36.912 1.00 82.69 90 MET A O 1
ATOM 711 N N . ILE A 1 91 ? -14.385 -12.978 38.469 1.00 84.50 91 ILE A N 1
ATOM 712 C CA . ILE A 1 91 ? -15.652 -13.156 37.750 1.00 84.50 91 ILE A CA 1
ATOM 713 C C . ILE A 1 91 ? -16.563 -11.958 38.031 1.00 84.50 91 ILE A C 1
ATOM 715 O O . ILE A 1 91 ? -16.982 -11.746 39.167 1.00 84.50 91 ILE A O 1
ATOM 719 N N . ILE A 1 92 ? -16.910 -11.197 36.988 1.00 83.38 92 ILE A N 1
ATOM 720 C CA . ILE A 1 92 ? -17.750 -9.995 37.110 1.00 83.38 92 ILE A CA 1
ATOM 721 C C . ILE A 1 92 ? -19.104 -10.234 36.420 1.00 83.38 92 ILE A C 1
ATOM 723 O O . ILE A 1 92 ? -19.113 -10.595 35.235 1.00 83.38 92 ILE A O 1
ATOM 727 N N . PRO A 1 93 ? -20.250 -10.010 37.096 1.00 81.06 93 PRO A N 1
ATOM 728 C CA . PRO A 1 93 ? -21.578 -10.153 36.498 1.00 81.06 93 PRO A CA 1
ATOM 729 C C . PRO A 1 93 ? -21.772 -9.259 35.267 1.00 81.06 93 PRO A C 1
ATOM 731 O O . PRO A 1 93 ? -21.369 -8.097 35.264 1.00 81.06 93 PRO A O 1
ATOM 734 N N . VAL A 1 94 ? -22.411 -9.795 34.224 1.00 75.06 94 VAL A N 1
ATOM 735 C CA . VAL A 1 94 ? -22.571 -9.102 32.933 1.00 75.06 94 VAL A CA 1
ATOM 736 C C . VAL A 1 94 ? -23.616 -7.975 33.013 1.00 75.06 94 VAL A C 1
ATOM 738 O O . VAL A 1 94 ? -23.434 -6.945 32.369 1.00 75.06 94 VAL A O 1
ATOM 741 N N . GLU A 1 95 ? -24.653 -8.093 33.857 1.00 72.12 95 GLU A N 1
ATOM 742 C CA . GLU A 1 95 ? -25.663 -7.034 34.052 1.00 72.12 95 GLU A CA 1
ATOM 743 C C . GLU A 1 95 ? -25.102 -5.698 34.570 1.00 72.12 95 GLU A C 1
ATOM 745 O O . GLU A 1 95 ? -25.698 -4.650 34.319 1.00 72.12 95 GLU A O 1
ATOM 750 N N . GLN A 1 96 ? -23.975 -5.706 35.289 1.00 62.25 96 GLN A N 1
ATOM 751 C CA . GLN A 1 96 ? -23.447 -4.511 35.963 1.00 62.25 96 GLN A CA 1
ATOM 752 C C . GLN A 1 96 ? -22.743 -3.520 35.019 1.00 62.25 96 GLN A C 1
ATOM 754 O O . GLN A 1 96 ? -22.331 -2.450 35.458 1.00 62.25 96 GLN A O 1
ATOM 759 N N . LEU A 1 97 ? -22.622 -3.844 33.727 1.00 58.97 97 LEU A N 1
ATOM 760 C CA . LEU A 1 97 ? -21.913 -3.024 32.738 1.00 58.97 97 LEU A CA 1
ATOM 761 C C . LEU A 1 97 ? -22.791 -2.010 31.980 1.00 58.97 97 LEU A C 1
ATOM 763 O O . LEU A 1 97 ? -22.310 -1.377 31.041 1.00 58.97 97 LEU A O 1
ATOM 767 N N . ASN A 1 98 ? -24.067 -1.878 32.356 1.00 56.59 98 ASN A N 1
ATOM 768 C CA . ASN A 1 98 ? -25.060 -1.017 31.694 1.00 56.59 98 ASN A CA 1
ATOM 769 C C . ASN A 1 98 ? -25.097 0.442 32.206 1.00 56.59 98 ASN A C 1
ATOM 771 O O . ASN A 1 98 ? -26.103 1.118 31.998 1.00 56.59 98 ASN A O 1
ATOM 775 N N . TYR A 1 99 ? -24.037 0.921 32.865 1.00 55.25 99 TYR A N 1
ATOM 776 C CA . TYR A 1 99 ? -23.893 2.334 33.242 1.00 55.25 99 TYR A CA 1
ATOM 777 C C . TYR A 1 99 ? -23.203 3.153 32.146 1.00 55.25 99 TYR A C 1
ATOM 779 O O . TYR A 1 99 ? -22.260 2.627 31.504 1.00 55.25 99 TYR A O 1
#

Organism: NCBI:txid2100454

Foldseek 3Di:
DPVVVVVVVVVVVVVVVVVVVPCPCVVVVVVVVVVVVVVVVVVVVVVVCVVVPPPPDDVPVQPPVRVLVVQLVVLVVVQVVCVVVVNNVRRDDSVVPPD

Radius of gyration: 35.18 Å; chains: 1; bounding box: 58×48×88 Å

Sequence (99 aa):
MAPVIASAMDATTELLKRDASSPSNYPLYIFAIIAGCVAFVLIGCAIWTMYHGIEDKEFHDVGYEQRKYMREVRQRNVNSLAVTAKRPDMIIPVEQLNY

pLDDT: mean 78.92, std 12.42, range [53.38, 96.44]

Secondary structure (DSSP, 8-state):
-HHHHHHHHHHHHHHHHHHHT-GGGHHHHHHHHHHHHHHHHHHHHHHHHHHH-----------HHHHHHHHHHHHHHHHHHHHHTT-GGG---GGGG--